Protein AF-G0N158-F1 (afdb_monomer)

Foldseek 3Di:
DDDDDDDDDDDDDDDDDPPQDWDWDDPDVPDTDIDGDDQVQFWAQDPNDIDGAQDWDDDVVQQFIWGGGGPRDIWTQFGHDPNDTGGADQPDWDQDPVRWTWHRHGPDIDIGHPDPDDDDDDPDDDDPDDDPVCCVVPPD

Organism: Caenorhabditis brenneri (NCBI:txid135651)

Mean predicted aligned error: 14.17 Å

pLDDT: mean 75.68, std 21.23, range [33.09, 95.88]

Secondary structure (DSSP, 8-state):
---PPP---------------EEEEEEETTEEEEEEPPHHHH-EEETTEEE-TT-EEEETTTTEEEEEETTTEEEEEEEEETTEEEE--TTPPEEPTTS-EEE--SS--EEE-S-S-SS------------HHHHHHH--

Solvent-accessible surface area (backbone atoms only — not comparable to full-atom values): 9055 Å² total; per-residue (Å²): 137,83,82,78,81,80,81,84,77,88,77,77,95,74,80,94,59,87,70,86,44,68,40,79,42,78,78,48,98,97,38,70,44,82,42,79,48,52,66,80,66,29,15,21,78,53,97,92,38,84,40,52,56,73,39,67,50,75,40,78,91,81,28,27,31,36,33,19,33,67,73,49,36,76,41,52,54,23,30,46,56,95,91,39,82,38,65,43,33,81,87,48,77,41,77,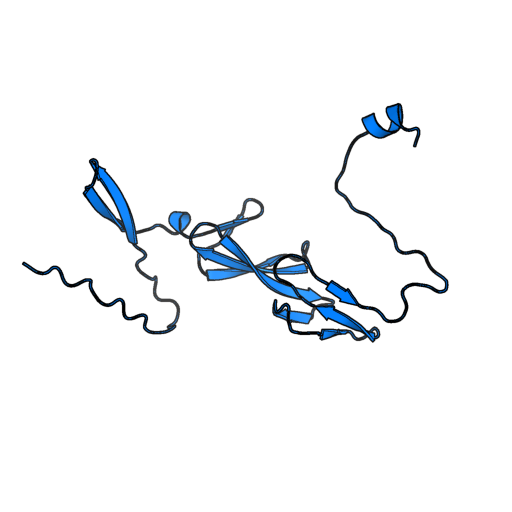44,97,87,72,25,36,36,28,32,27,67,88,62,71,44,80,50,58,94,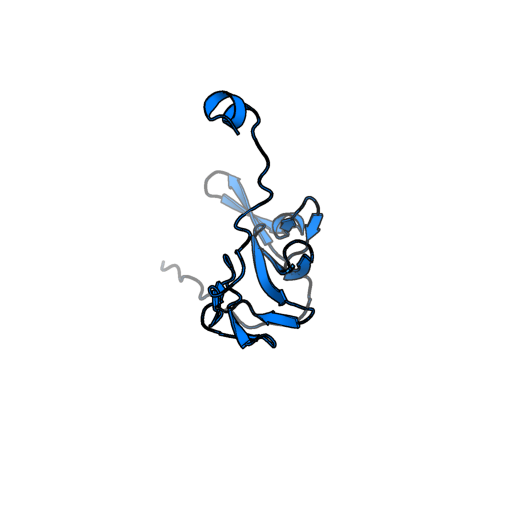78,77,76,88,88,67,83,80,87,87,76,84,84,80,78,84,61,75,69,55,30,81,73,69,71,110

Nearest PDB structures (foldseek):
  3kif-assembly1_C  TM=3.179E-01  e=1.022E+00  synthetic construct
  3kih-assembly1_C  TM=3.187E-01  e=5.363E+00  synthetic construct

Structure (mmCIF, N/CA/C/O backbone):
data_AF-G0N158-F1
#
_entry.id   AF-G0N158-F1
#
loop_
_atom_site.group_PDB
_atom_site.id
_atom_site.type_symbol
_atom_site.label_atom_id
_atom_site.label_alt_id
_atom_site.label_comp_id
_atom_site.label_asym_id
_atom_site.label_entity_id
_atom_site.label_seq_id
_atom_site.pdbx_PDB_ins_code
_atom_site.Cartn_x
_atom_site.Cartn_y
_atom_site.Cartn_z
_atom_site.occupancy
_atom_site.B_iso_or_equiv
_atom_site.auth_seq_id
_atom_site.auth_comp_id
_atom_site.auth_asym_id
_atom_site.auth_atom_id
_atom_site.pdbx_PDB_model_num
ATOM 1 N N . MET A 1 1 ? 25.047 -32.370 -24.327 1.00 34.88 1 MET A N 1
ATOM 2 C CA . MET A 1 1 ? 25.235 -30.993 -23.820 1.00 34.88 1 MET A CA 1
ATOM 3 C C . MET A 1 1 ? 24.143 -30.720 -22.803 1.00 34.88 1 MET A C 1
ATOM 5 O O . MET A 1 1 ? 22.985 -30.673 -23.184 1.00 34.88 1 MET A O 1
ATOM 9 N N . SER A 1 2 ? 24.493 -30.663 -21.519 1.00 33.09 2 SER A N 1
ATOM 10 C CA . SER A 1 2 ? 23.549 -30.417 -20.423 1.00 33.09 2 SER A CA 1
ATOM 11 C C . SER A 1 2 ? 23.509 -28.916 -20.149 1.00 33.09 2 SER A C 1
ATOM 13 O O . SER A 1 2 ? 24.529 -28.355 -19.761 1.00 33.09 2 SER A O 1
ATOM 15 N N . MET A 1 3 ? 22.366 -28.260 -20.358 1.00 34.09 3 MET A N 1
ATOM 16 C CA . MET A 1 3 ? 22.155 -26.886 -19.894 1.00 34.09 3 MET A CA 1
ATOM 17 C C . MET A 1 3 ? 21.897 -26.922 -18.386 1.00 34.09 3 MET A C 1
ATOM 19 O O . MET A 1 3 ? 20.904 -27.486 -17.933 1.00 34.09 3 MET A O 1
ATOM 23 N N . GLN A 1 4 ? 22.818 -26.367 -17.598 1.00 39.28 4 GLN A N 1
ATOM 24 C CA . GLN A 1 4 ? 22.582 -26.110 -16.181 1.00 39.28 4 GLN A CA 1
ATOM 25 C C . GLN A 1 4 ? 21.674 -24.882 -16.053 1.00 39.28 4 GLN A C 1
ATOM 27 O O . GLN A 1 4 ? 22.020 -23.802 -16.525 1.00 39.28 4 GLN A O 1
ATOM 32 N N . LEU A 1 5 ? 20.511 -25.050 -15.416 1.00 38.72 5 LEU A N 1
ATOM 33 C CA . LEU A 1 5 ? 19.694 -23.929 -14.956 1.00 38.72 5 LEU A CA 1
ATOM 34 C C . LEU A 1 5 ? 20.485 -23.167 -13.883 1.00 38.72 5 LEU A C 1
ATOM 36 O O . LEU A 1 5 ? 20.845 -23.738 -12.850 1.00 38.72 5 LEU A O 1
ATOM 40 N N . ASN A 1 6 ? 20.755 -21.886 -14.129 1.00 42.88 6 ASN A N 1
ATOM 41 C CA . ASN A 1 6 ? 21.471 -21.036 -13.187 1.00 42.88 6 ASN A CA 1
ATOM 42 C C . ASN A 1 6 ? 20.667 -20.862 -11.891 1.00 42.88 6 ASN A C 1
ATOM 44 O O . ASN A 1 6 ? 19.509 -20.448 -11.881 1.00 42.88 6 ASN A O 1
ATOM 48 N N . LYS A 1 7 ? 21.331 -21.196 -10.787 1.00 38.72 7 LYS A N 1
ATOM 49 C CA . LYS A 1 7 ? 20.860 -21.106 -9.406 1.00 38.72 7 LYS A CA 1
ATOM 50 C C . LYS A 1 7 ? 20.631 -19.629 -9.049 1.00 38.72 7 LYS A C 1
ATOM 52 O O . LYS A 1 7 ? 21.593 -18.886 -8.861 1.00 38.72 7 LYS A O 1
ATOM 57 N N . VAL A 1 8 ? 19.375 -19.192 -8.953 1.00 37.41 8 VAL A N 1
ATOM 58 C CA . VAL A 1 8 ? 19.047 -17.833 -8.491 1.00 37.41 8 VAL A CA 1
ATOM 59 C C . VAL A 1 8 ? 19.293 -17.771 -6.986 1.00 37.41 8 VAL A C 1
ATOM 61 O O . VAL A 1 8 ? 18.565 -18.369 -6.197 1.00 37.41 8 VAL A O 1
ATOM 64 N N . THR A 1 9 ? 20.358 -17.078 -6.592 1.00 34.62 9 THR A N 1
ATOM 65 C CA . THR A 1 9 ? 20.668 -16.816 -5.184 1.00 34.62 9 THR A CA 1
ATOM 66 C C . THR A 1 9 ? 20.123 -15.433 -4.851 1.00 34.62 9 THR A C 1
ATOM 68 O O . THR A 1 9 ? 20.664 -14.429 -5.303 1.00 34.62 9 THR A O 1
ATOM 71 N N . VAL A 1 10 ? 19.025 -15.376 -4.098 1.00 41.12 10 VAL A N 1
ATOM 72 C CA . VAL A 1 10 ? 18.450 -14.113 -3.619 1.00 41.12 10 VAL A CA 1
ATOM 73 C C . VAL A 1 10 ? 19.181 -13.718 -2.339 1.00 41.12 10 VAL A C 1
ATOM 75 O O . VAL A 1 10 ? 19.014 -14.368 -1.309 1.00 41.12 10 VAL A O 1
ATOM 78 N N . LEU A 1 11 ? 19.995 -12.662 -2.399 1.00 39.47 11 LEU A N 1
ATOM 79 C CA . LEU A 1 11 ? 20.635 -12.070 -1.224 1.00 39.47 11 LEU A CA 1
ATOM 80 C C . LEU A 1 11 ? 20.093 -10.659 -0.963 1.00 39.47 11 LEU A C 1
ATOM 82 O O . LEU A 1 11 ? 20.329 -9.730 -1.725 1.00 39.47 11 LEU A O 1
ATOM 86 N N . SER A 1 12 ? 19.338 -10.587 0.137 1.00 42.44 12 SER A N 1
ATOM 87 C CA . SER A 1 12 ? 19.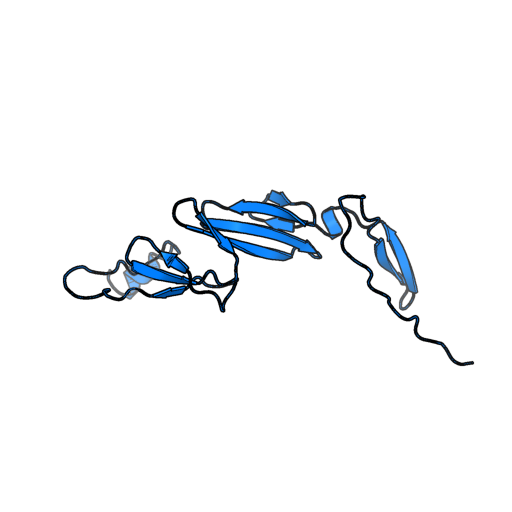190 -9.512 1.132 1.00 42.44 12 SER A CA 1
ATOM 88 C C . SER A 1 12 ? 19.092 -8.034 0.715 1.00 42.44 12 SER A C 1
ATOM 90 O O . SER A 1 12 ? 20.003 -7.446 0.146 1.00 42.44 12 SER A O 1
ATOM 92 N N . TYR A 1 13 ? 18.004 -7.427 1.207 1.00 48.75 13 TYR A N 1
ATOM 93 C CA . TYR A 1 13 ? 17.820 -6.032 1.631 1.00 48.75 13 TYR A CA 1
ATOM 94 C C . TYR A 1 13 ? 19.107 -5.196 1.801 1.00 48.75 13 TYR A C 1
ATOM 96 O O . TYR A 1 13 ? 19.822 -5.349 2.788 1.00 48.75 13 TYR A O 1
ATOM 104 N N . SER A 1 14 ? 19.322 -4.220 0.914 1.00 39.88 14 SER A N 1
ATOM 105 C CA . SER A 1 14 ? 20.136 -3.033 1.201 1.00 39.88 14 SER A CA 1
ATOM 106 C C . SER A 1 14 ? 19.593 -1.807 0.454 1.00 39.88 14 SER A C 1
ATOM 108 O O . SER A 1 14 ? 19.450 -1.831 -0.768 1.00 39.88 14 SER A O 1
ATOM 110 N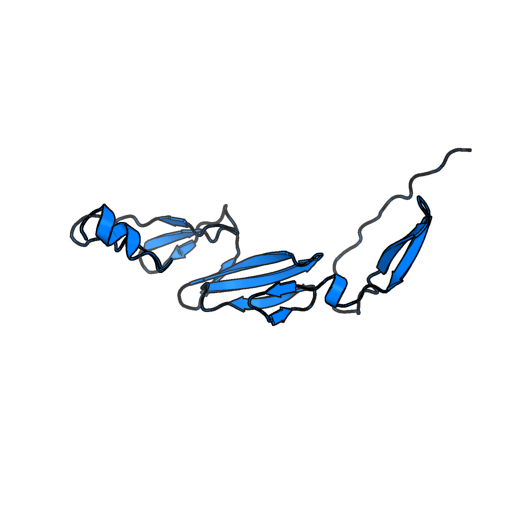 N . GLU A 1 15 ? 19.237 -0.796 1.242 1.00 39.00 15 GLU A N 1
ATOM 111 C CA . GLU A 1 15 ? 19.261 0.658 1.018 1.00 39.00 15 GLU A CA 1
ATOM 112 C C . GLU A 1 15 ? 19.441 1.173 -0.425 1.00 39.00 15 GLU A C 1
ATOM 114 O O . GLU A 1 15 ? 20.492 0.978 -1.026 1.00 39.00 15 GLU A O 1
ATOM 119 N N . ASN A 1 16 ? 18.413 1.882 -0.922 1.00 46.31 16 ASN A N 1
ATOM 120 C CA . ASN A 1 16 ? 18.406 2.994 -1.896 1.00 46.31 16 ASN A CA 1
ATOM 121 C C . ASN A 1 16 ? 19.680 3.246 -2.737 1.00 46.31 16 ASN A C 1
ATOM 123 O O . ASN A 1 16 ? 20.173 4.369 -2.814 1.00 46.31 16 ASN A O 1
ATOM 127 N N . LYS A 1 17 ? 20.192 2.231 -3.424 1.00 43.31 17 LYS A N 1
ATOM 128 C CA . LYS A 1 17 ? 20.824 2.426 -4.727 1.00 43.31 17 LYS A CA 1
ATOM 129 C C . LYS A 1 17 ? 19.705 2.317 -5.737 1.00 43.31 17 LYS A C 1
ATOM 131 O O . LYS A 1 17 ? 18.882 1.414 -5.582 1.00 43.31 17 LYS A O 1
ATOM 136 N N . ASP A 1 18 ? 19.677 3.213 -6.721 1.00 51.25 18 ASP A N 1
ATOM 137 C CA . ASP A 1 18 ? 18.927 3.010 -7.957 1.00 51.25 18 ASP A CA 1
ATOM 138 C C . ASP A 1 18 ? 19.201 1.574 -8.396 1.00 51.25 18 ASP A C 1
ATOM 140 O O . ASP A 1 18 ? 20.288 1.250 -8.879 1.00 51.25 18 ASP A O 1
ATOM 144 N N . ARG A 1 19 ? 18.274 0.664 -8.081 1.00 57.12 19 ARG A N 1
ATOM 145 C CA . ARG A 1 19 ? 18.374 -0.704 -8.554 1.00 57.12 19 ARG A CA 1
ATOM 146 C C . ARG A 1 19 ? 18.249 -0.514 -10.047 1.00 57.12 19 ARG A C 1
ATOM 148 O O . ARG A 1 19 ? 17.214 -0.023 -10.488 1.00 57.12 19 ARG A O 1
ATOM 155 N N . GLU A 1 20 ? 19.317 -0.791 -10.790 1.00 69.88 20 GLU A N 1
ATOM 156 C CA . GLU A 1 20 ? 19.244 -0.837 -12.243 1.00 69.88 20 GLU A CA 1
ATOM 157 C C . GLU A 1 20 ? 18.248 -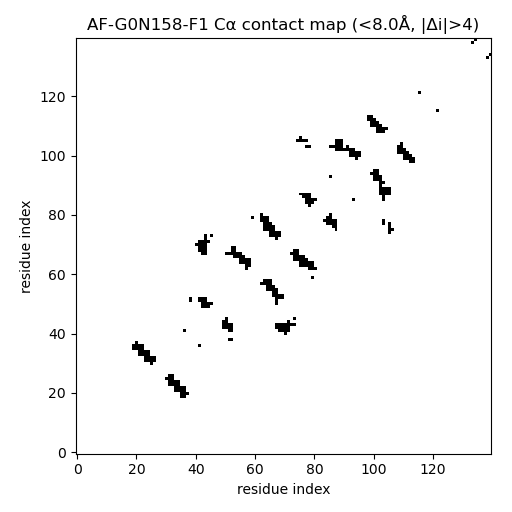1.950 -12.572 1.00 69.88 20 GLU A C 1
ATOM 159 O O . GLU A 1 20 ? 18.572 -3.133 -12.583 1.00 69.88 20 GLU A O 1
ATOM 164 N N . MET A 1 21 ? 16.980 -1.559 -12.663 1.00 79.25 21 MET A N 1
ATOM 165 C CA . MET A 1 21 ? 15.881 -2.433 -13.001 1.00 79.25 21 MET A CA 1
ATOM 166 C C . MET A 1 21 ? 15.944 -2.602 -14.508 1.00 79.25 21 MET A C 1
ATOM 168 O O . MET A 1 21 ? 16.130 -1.637 -15.249 1.00 79.25 21 MET A O 1
ATOM 172 N N . GLU A 1 22 ? 15.830 -3.839 -14.958 1.00 88.38 22 GLU A N 1
ATOM 173 C CA . GLU A 1 22 ? 15.875 -4.198 -16.366 1.00 88.38 22 GLU A CA 1
ATOM 174 C C . GLU A 1 22 ? 14.565 -4.885 -16.738 1.00 88.38 22 GLU A C 1
ATOM 176 O O . GLU A 1 22 ? 13.946 -5.563 -15.915 1.00 88.38 22 GLU A O 1
ATOM 181 N N . ARG A 1 23 ? 14.135 -4.716 -17.986 1.00 87.12 23 ARG A N 1
ATOM 182 C CA . ARG A 1 23 ? 12.984 -5.419 -18.550 1.00 87.12 23 ARG A CA 1
ATOM 183 C C . ARG A 1 23 ? 13.356 -6.086 -19.862 1.00 87.12 23 ARG A C 1
ATOM 185 O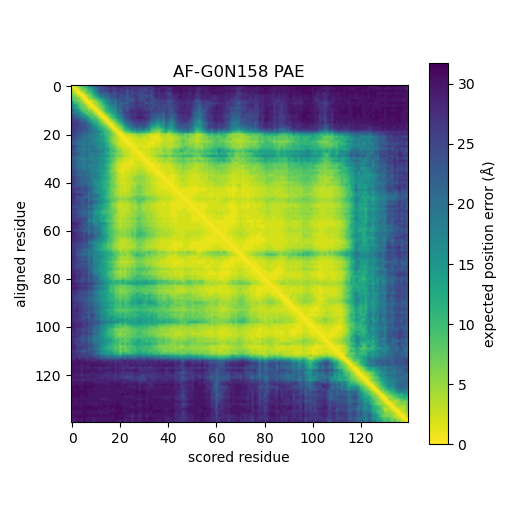 O . ARG A 1 23 ? 14.177 -5.580 -20.626 1.00 87.12 23 ARG A O 1
ATOM 192 N N . CYS A 1 24 ? 12.708 -7.210 -20.132 1.00 90.19 24 CYS A N 1
ATOM 193 C CA . CYS A 1 24 ? 12.819 -7.896 -21.410 1.00 90.19 24 CYS A CA 1
ATOM 194 C C . CYS A 1 24 ? 11.806 -7.318 -22.403 1.00 90.19 24 CYS A C 1
ATOM 196 O O . CYS A 1 24 ? 10.648 -7.084 -22.055 1.00 90.19 24 CYS A O 1
ATOM 198 N N . VAL A 1 25 ? 12.235 -7.122 -23.647 1.00 91.50 25 VAL A N 1
ATOM 199 C CA . VAL A 1 25 ? 11.382 -6.727 -24.773 1.00 91.50 25 VAL A CA 1
ATOM 200 C C . VAL A 1 25 ? 11.553 -7.756 -25.868 1.00 91.50 25 VAL A C 1
ATOM 202 O O . VAL A 1 25 ? 12.675 -7.989 -26.312 1.00 91.50 25 VAL A O 1
ATOM 205 N N . GLU A 1 26 ? 10.460 -8.384 -26.290 1.00 93.38 26 GLU A N 1
ATOM 206 C CA . GLU A 1 26 ? 10.493 -9.274 -27.446 1.00 93.38 26 GLU A CA 1
ATOM 207 C C . GLU A 1 26 ? 10.735 -8.446 -28.712 1.00 93.38 26 GLU A C 1
ATOM 209 O O . GLU A 1 26 ? 10.004 -7.495 -28.992 1.00 93.38 26 GLU A O 1
ATOM 214 N N . THR A 1 27 ? 11.803 -8.770 -29.440 1.00 93.19 27 THR A N 1
ATOM 215 C CA . THR A 1 27 ? 12.180 -8.078 -30.682 1.00 93.19 27 THR A CA 1
ATOM 216 C C . THR A 1 27 ? 11.683 -8.833 -31.909 1.00 93.19 27 THR A C 1
ATOM 218 O O . THR A 1 27 ? 11.270 -8.220 -32.887 1.00 93.19 27 THR A O 1
ATOM 221 N N . GLU A 1 28 ? 11.698 -10.164 -31.834 1.00 93.00 28 GLU A N 1
ATOM 222 C CA . GLU A 1 28 ? 11.180 -11.108 -32.826 1.00 93.00 28 GLU A CA 1
ATOM 223 C C . GLU A 1 28 ? 10.630 -12.333 -32.080 1.00 93.00 28 GLU A C 1
ATOM 225 O O . GLU A 1 28 ? 11.077 -12.574 -30.956 1.00 93.00 28 GLU A O 1
ATOM 230 N N . PRO A 1 29 ? 9.727 -13.141 -32.671 1.00 94.31 29 PRO A N 1
ATOM 231 C CA . PRO A 1 29 ? 9.205 -14.341 -32.022 1.00 94.31 29 PRO A CA 1
ATOM 232 C C . PRO A 1 29 ? 10.315 -15.214 -31.418 1.00 94.31 29 PRO A C 1
ATOM 234 O O . PRO A 1 29 ? 11.172 -15.740 -32.133 1.00 94.31 29 PRO A O 1
ATOM 237 N N . GLY A 1 30 ? 10.311 -15.347 -30.091 1.00 92.44 30 GLY A N 1
ATOM 238 C CA . GLY A 1 30 ? 11.294 -16.143 -29.344 1.00 92.44 30 GLY A CA 1
ATOM 239 C C . GLY A 1 30 ? 12.647 -15.470 -29.067 1.00 92.44 30 GLY A C 1
ATOM 240 O O . GLY A 1 30 ? 13.524 -16.117 -28.494 1.00 92.44 30 GLY A O 1
ATOM 241 N N . HIS A 1 31 ? 12.827 -14.193 -29.415 1.00 94.25 31 HIS A N 1
ATOM 242 C CA . HIS A 1 31 ? 14.046 -13.419 -29.161 1.00 94.25 31 HIS A CA 1
ATOM 243 C C . HIS A 1 31 ? 13.739 -12.187 -28.310 1.00 94.25 31 HIS A C 1
ATOM 245 O O . HIS A 1 31 ? 12.835 -11.411 -28.618 1.00 94.25 31 HIS A O 1
ATOM 251 N N . VAL A 1 32 ? 14.520 -11.978 -27.248 1.00 94.50 32 VAL A N 1
ATOM 252 C CA . VAL A 1 32 ? 14.341 -10.852 -26.322 1.00 94.50 32 VAL A CA 1
ATOM 253 C C . VAL A 1 32 ? 15.608 -10.012 -26.212 1.00 94.50 32 VAL A C 1
ATOM 255 O O . VAL A 1 32 ? 16.718 -10.542 -26.172 1.00 94.50 32 VAL A O 1
ATOM 258 N N . ALA A 1 33 ? 15.431 -8.699 -26.109 1.00 93.69 33 ALA A N 1
ATOM 259 C CA . ALA A 1 33 ? 16.463 -7.759 -25.696 1.00 93.69 33 ALA A CA 1
ATOM 260 C C . ALA A 1 33 ? 16.225 -7.335 -24.242 1.00 93.69 33 ALA A C 1
ATOM 262 O O . ALA A 1 33 ? 15.082 -7.137 -23.824 1.00 93.69 33 ALA A O 1
ATOM 263 N N . VAL A 1 34 ? 17.304 -7.173 -23.478 1.00 91.88 34 VAL A N 1
ATOM 264 C CA . VAL A 1 34 ? 17.259 -6.594 -22.131 1.00 91.88 34 VAL A CA 1
ATOM 265 C C . VAL A 1 34 ? 17.483 -5.092 -22.252 1.00 91.88 34 VAL A C 1
ATOM 267 O O . VAL A 1 34 ? 18.455 -4.652 -22.866 1.00 91.88 34 VAL A O 1
ATOM 270 N N . VAL A 1 35 ? 16.573 -4.300 -21.694 1.00 91.56 35 VAL A N 1
ATOM 271 C CA . VAL A 1 35 ? 16.658 -2.835 -21.672 1.00 91.56 35 VAL A CA 1
ATOM 272 C C . VAL A 1 35 ? 16.469 -2.325 -20.249 1.00 91.56 35 VAL A C 1
ATOM 274 O O . VAL A 1 35 ? 15.859 -3.002 -19.422 1.00 91.56 35 VAL A O 1
ATOM 277 N N . LYS A 1 36 ? 16.950 -1.112 -19.956 1.00 90.50 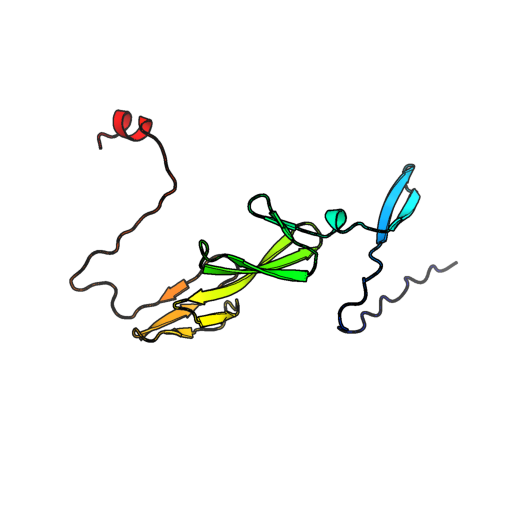36 LYS A N 1
ATOM 278 C CA . LYS A 1 36 ? 16.679 -0.466 -18.665 1.00 90.50 36 LYS A CA 1
ATOM 279 C C . LYS A 1 36 ? 15.174 -0.248 -18.497 1.00 90.50 36 LYS A C 1
ATOM 281 O O . LYS A 1 36 ? 14.518 0.283 -19.394 1.00 90.50 36 LYS A O 1
ATOM 286 N N . ALA A 1 37 ? 14.649 -0.663 -17.354 1.00 88.06 37 ALA A N 1
ATOM 287 C CA . ALA A 1 37 ? 13.312 -0.324 -16.914 1.00 88.06 37 ALA A CA 1
ATOM 288 C C . ALA A 1 37 ? 13.297 1.127 -16.426 1.00 88.06 37 ALA A C 1
ATOM 290 O O . ALA A 1 37 ? 14.246 1.631 -15.821 1.00 88.06 37 ALA A O 1
ATOM 291 N N . THR A 1 38 ? 12.202 1.799 -16.724 1.00 87.75 38 THR A N 1
ATOM 292 C CA . THR A 1 38 ? 11.895 3.149 -16.270 1.00 87.75 38 THR A CA 1
ATOM 293 C C . THR A 1 38 ? 11.135 3.096 -14.947 1.00 87.75 38 THR A C 1
ATOM 295 O O . THR A 1 38 ? 10.555 2.073 -14.590 1.00 87.75 38 THR A O 1
ATOM 298 N N . GLU A 1 39 ? 11.078 4.215 -14.225 1.00 86.69 39 GLU A N 1
ATOM 299 C CA . GLU A 1 39 ? 10.193 4.341 -13.055 1.00 86.69 39 GLU A CA 1
ATOM 300 C C . GLU A 1 39 ? 8.726 4.079 -13.423 1.00 86.69 39 GLU A C 1
ATOM 302 O O . GLU A 1 39 ? 7.986 3.506 -12.633 1.00 86.69 39 GLU A O 1
ATOM 307 N N . GLU A 1 40 ? 8.305 4.440 -14.635 1.00 87.62 40 GLU A N 1
ATOM 308 C CA . GLU A 1 40 ? 6.947 4.196 -15.128 1.00 87.62 40 GLU A CA 1
ATOM 309 C C . GLU A 1 40 ? 6.658 2.701 -15.328 1.00 87.62 40 GLU A C 1
ATOM 311 O O . GLU A 1 40 ? 5.525 2.272 -15.121 1.00 87.62 40 GLU A O 1
ATOM 316 N N . ASP A 1 41 ? 7.678 1.898 -15.659 1.00 88.19 41 ASP A N 1
ATOM 317 C CA . ASP A 1 41 ? 7.545 0.444 -15.824 1.00 88.19 41 ASP A CA 1
ATOM 318 C C . ASP A 1 41 ? 7.270 -0.273 -14.486 1.00 88.19 41 ASP A C 1
ATOM 320 O O . ASP A 1 41 ? 6.666 -1.348 -14.470 1.00 88.19 41 ASP A O 1
ATOM 324 N N . VAL A 1 42 ? 7.714 0.300 -13.358 1.00 89.12 42 VAL A N 1
ATOM 325 C CA . VAL A 1 42 ? 7.689 -0.361 -12.035 1.00 89.12 42 VAL A CA 1
ATOM 326 C C . VAL A 1 42 ? 6.878 0.371 -10.966 1.00 89.12 42 VAL A C 1
ATOM 328 O O . VAL A 1 42 ? 6.548 -0.224 -9.940 1.00 89.12 42 VAL A O 1
ATOM 331 N N . GLY A 1 43 ? 6.570 1.648 -11.178 1.00 92.12 43 GLY A N 1
ATOM 332 C CA . GLY A 1 43 ? 5.818 2.482 -10.252 1.00 92.12 43 GLY A CA 1
ATOM 333 C C . GLY A 1 43 ? 4.315 2.208 -10.271 1.00 92.12 43 GLY A C 1
ATOM 334 O O . GLY A 1 43 ? 3.811 1.319 -10.960 1.00 92.12 43 GLY A O 1
ATOM 335 N N . CYS A 1 44 ? 3.585 2.999 -9.487 1.00 95.88 44 CYS A N 1
ATOM 336 C CA . CYS A 1 44 ? 2.148 2.856 -9.310 1.00 95.88 44 CYS A CA 1
ATOM 337 C C . CYS A 1 44 ? 1.405 4.143 -9.643 1.00 95.88 44 CYS A C 1
ATOM 339 O O . CYS A 1 44 ? 1.815 5.231 -9.250 1.00 95.88 44 CYS A O 1
ATOM 341 N N . ASN A 1 45 ? 0.249 4.000 -10.281 1.00 95.06 45 ASN A N 1
ATOM 342 C CA . ASN A 1 45 ? -0.729 5.056 -10.471 1.00 95.06 45 ASN A CA 1
ATOM 343 C C . ASN A 1 45 ? -1.889 4.842 -9.498 1.00 95.06 45 ASN A C 1
ATOM 345 O O . ASN A 1 45 ? -2.647 3.878 -9.609 1.00 95.06 45 ASN A O 1
ATOM 349 N N . TYR A 1 46 ? -2.047 5.761 -8.548 1.00 94.62 46 TYR A N 1
ATOM 350 C CA . TYR A 1 46 ? -3.099 5.721 -7.538 1.00 94.62 46 TYR A CA 1
ATOM 351 C C . TYR A 1 46 ? -3.786 7.082 -7.448 1.00 94.62 46 TYR A C 1
ATOM 353 O O . TYR A 1 46 ? -3.118 8.099 -7.309 1.00 94.62 46 TYR A O 1
ATOM 361 N N . LYS A 1 47 ? -5.122 7.123 -7.565 1.00 94.25 47 LYS A N 1
ATOM 362 C CA . LYS A 1 47 ? -5.917 8.373 -7.554 1.00 94.25 47 LYS A CA 1
ATOM 363 C C . LYS A 1 47 ? -5.346 9.477 -8.472 1.00 94.25 47 LYS A C 1
ATOM 365 O O . LYS A 1 47 ? -5.328 10.648 -8.109 1.00 94.25 47 LYS A O 1
ATOM 370 N N . ASN A 1 48 ? -4.913 9.098 -9.678 1.00 93.38 48 ASN A N 1
ATOM 371 C CA . ASN A 1 48 ? -4.288 9.981 -10.680 1.00 93.38 48 ASN A CA 1
ATOM 372 C C . ASN A 1 48 ? -2.936 10.593 -10.263 1.00 93.38 48 ASN A C 1
ATOM 374 O O . ASN A 1 48 ? -2.497 11.570 -10.864 1.00 93.38 48 ASN A O 1
ATOM 378 N N . GLN A 1 49 ? -2.269 10.021 -9.262 1.00 94.38 49 GLN A N 1
ATOM 379 C CA . GLN A 1 49 ? -0.920 10.386 -8.853 1.00 94.38 49 GLN A CA 1
ATOM 380 C C . GLN A 1 49 ? 0.038 9.217 -9.092 1.00 94.38 49 GLN A C 1
ATOM 382 O O . GLN A 1 49 ? -0.286 8.061 -8.809 1.00 94.38 49 GLN A O 1
ATOM 387 N N . PHE A 1 50 ? 1.226 9.534 -9.607 1.00 94.88 50 PHE A N 1
ATOM 388 C CA . PHE A 1 50 ? 2.311 8.572 -9.745 1.00 94.88 50 PHE A CA 1
ATOM 389 C C . PHE A 1 50 ? 3.095 8.440 -8.432 1.00 94.88 50 PHE A C 1
ATOM 391 O O . PHE A 1 50 ? 3.480 9.438 -7.816 1.00 94.88 50 PHE A O 1
ATOM 398 N N . HIS A 1 51 ? 3.367 7.201 -8.038 1.00 94.12 51 HIS A N 1
ATOM 399 C CA . HIS A 1 51 ? 4.152 6.821 -6.872 1.00 94.12 51 HIS A CA 1
ATOM 400 C C . HIS A 1 51 ? 5.305 5.917 -7.311 1.00 94.12 51 HIS A C 1
ATOM 402 O O . HIS A 1 51 ? 5.087 4.900 -7.969 1.00 94.12 51 HIS A O 1
ATOM 408 N N . LYS A 1 52 ? 6.533 6.274 -6.923 1.00 92.81 52 LYS A N 1
ATOM 409 C CA . LYS A 1 52 ? 7.740 5.497 -7.246 1.00 92.81 52 LYS A CA 1
ATOM 410 C C . LYS A 1 52 ? 7.684 4.095 -6.644 1.00 92.81 52 LYS A C 1
ATOM 412 O O . LYS A 1 52 ? 7.067 3.897 -5.591 1.00 92.81 52 LYS A O 1
ATOM 417 N N . TYR A 1 53 ? 8.384 3.145 -7.255 1.00 91.56 53 TYR A N 1
ATOM 418 C CA . TYR A 1 53 ? 8.529 1.803 -6.692 1.00 91.56 53 TYR A CA 1
ATOM 419 C C . TYR A 1 53 ? 9.092 1.855 -5.258 1.00 91.56 53 TYR A C 1
ATOM 421 O O . TYR A 1 53 ? 9.978 2.651 -4.952 1.00 91.56 53 TYR A O 1
ATOM 429 N N . LEU A 1 54 ? 8.530 1.042 -4.357 1.00 90.88 54 LEU A N 1
ATOM 430 C CA . LEU A 1 54 ? 8.808 0.999 -2.911 1.00 90.88 54 LEU A CA 1
ATOM 431 C C . LEU A 1 54 ? 8.528 2.295 -2.137 1.00 90.88 54 LEU A C 1
ATOM 433 O O . LEU A 1 54 ? 8.749 2.342 -0.923 1.00 90.88 54 LEU A O 1
ATOM 437 N N . SER A 1 55 ? 7.987 3.333 -2.779 1.00 93.56 55 SER A N 1
ATOM 438 C CA . SER A 1 55 ? 7.516 4.505 -2.048 1.00 93.56 55 SER A CA 1
ATOM 439 C C . SER A 1 55 ? 6.280 4.156 -1.218 1.00 93.56 55 SER A C 1
ATOM 441 O O . SER A 1 55 ? 5.445 3.337 -1.610 1.00 93.56 55 SER A O 1
ATOM 443 N N . SER A 1 56 ? 6.181 4.769 -0.040 1.00 94.56 56 SER A N 1
ATOM 444 C CA . SER A 1 56 ? 5.044 4.628 0.870 1.00 94.56 56 SER A CA 1
ATOM 445 C C . SER A 1 56 ? 4.413 5.989 1.133 1.00 94.56 56 SER A C 1
ATOM 447 O O . SER A 1 56 ? 5.120 6.993 1.210 1.00 94.56 56 SER A O 1
ATOM 449 N N . TRP A 1 57 ? 3.093 6.026 1.287 1.00 95.62 57 TRP A N 1
ATOM 450 C CA . TRP A 1 57 ? 2.338 7.249 1.565 1.00 95.62 57 TRP A CA 1
ATOM 451 C C . TRP A 1 57 ? 1.119 6.960 2.442 1.00 95.62 57 TRP A C 1
ATOM 453 O O . TRP A 1 57 ? 0.735 5.807 2.634 1.00 95.62 57 TRP A O 1
ATOM 463 N N . GLU A 1 58 ? 0.520 8.009 2.998 1.00 94.88 58 GLU A N 1
ATOM 464 C CA . GLU A 1 58 ? -0.725 7.917 3.759 1.00 94.88 58 GLU A CA 1
ATOM 465 C C . GLU A 1 58 ? -1.897 8.375 2.890 1.00 94.88 58 GLU A C 1
ATOM 467 O O . GLU A 1 58 ? -1.866 9.452 2.296 1.00 94.88 58 GLU A O 1
ATOM 472 N N . ASP A 1 59 ? -2.939 7.554 2.831 1.00 93.19 59 ASP A N 1
ATOM 473 C CA . ASP A 1 59 ? -4.246 7.945 2.325 1.00 93.19 59 ASP A CA 1
ATOM 474 C C . ASP A 1 59 ? -5.174 8.170 3.523 1.00 93.19 59 ASP A C 1
ATOM 476 O O . ASP A 1 59 ? -5.672 7.225 4.142 1.00 93.19 59 ASP A O 1
ATOM 480 N N . HIS A 1 60 ? -5.387 9.438 3.873 1.00 89.31 60 HIS A N 1
ATOM 481 C CA . HIS A 1 60 ? -6.235 9.823 5.002 1.00 89.31 60 HIS A CA 1
ATOM 482 C C . HIS A 1 60 ? -7.733 9.633 4.737 1.00 89.31 60 HIS A C 1
ATOM 484 O O . HIS A 1 60 ? -8.487 9.475 5.693 1.00 89.31 60 HIS A O 1
ATOM 490 N N . GLU A 1 61 ? -8.169 9.616 3.474 1.00 89.31 61 GLU A N 1
ATOM 491 C CA . GLU A 1 61 ? -9.561 9.324 3.115 1.00 89.31 61 GLU A CA 1
ATOM 492 C C . GLU A 1 61 ? -9.866 7.839 3.356 1.00 89.31 61 GLU A C 1
ATOM 494 O O . GLU A 1 61 ? -10.902 7.489 3.917 1.00 89.31 61 GLU A O 1
ATOM 499 N N . MET A 1 62 ? -8.927 6.963 2.990 1.00 89.19 62 MET A N 1
ATOM 500 C CA . MET A 1 62 ? -8.999 5.528 3.270 1.00 89.19 62 MET A CA 1
ATOM 501 C C . MET A 1 62 ? -8.657 5.189 4.731 1.00 89.19 62 MET A C 1
ATOM 503 O O . MET A 1 62 ? -9.043 4.12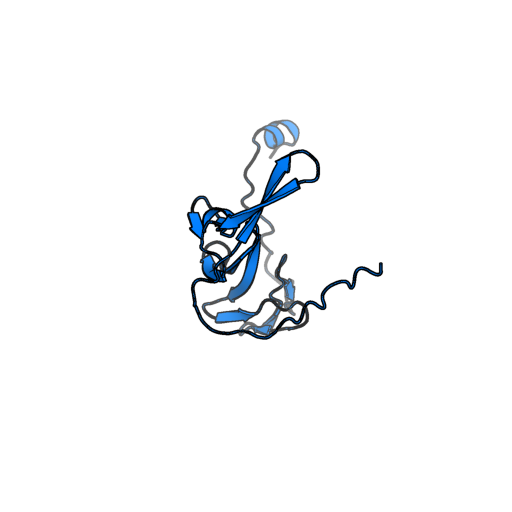8 5.228 1.00 89.19 62 MET A O 1
ATOM 507 N N . GLY A 1 63 ? -7.908 6.056 5.416 1.00 90.81 63 GLY A N 1
ATOM 508 C CA . GLY A 1 63 ? -7.356 5.785 6.742 1.00 90.81 63 GLY A CA 1
ATOM 509 C C . GLY A 1 63 ? -6.304 4.675 6.701 1.00 90.81 63 GLY A C 1
ATOM 510 O O . GLY A 1 63 ? -6.357 3.736 7.498 1.00 90.81 63 GLY A O 1
ATOM 511 N N . ALA A 1 64 ? -5.362 4.738 5.758 1.00 93.94 64 ALA A N 1
ATOM 512 C CA . ALA A 1 64 ? -4.372 3.686 5.544 1.00 93.94 64 ALA A CA 1
ATOM 513 C C . ALA A 1 64 ? -3.000 4.221 5.120 1.00 93.94 64 ALA A C 1
ATOM 515 O O . ALA A 1 64 ? -2.890 5.233 4.437 1.00 93.94 64 ALA A O 1
ATOM 516 N N . GLY A 1 65 ? -1.953 3.489 5.491 1.00 94.94 65 GLY A N 1
ATOM 517 C CA . GLY A 1 65 ? -0.639 3.591 4.875 1.00 94.94 65 GLY A CA 1
ATOM 518 C C . GLY A 1 65 ? -0.529 2.627 3.709 1.00 94.94 65 GLY A C 1
ATOM 519 O O . GLY A 1 65 ? -0.759 1.425 3.876 1.00 94.94 65 GLY A O 1
ATOM 520 N N . LEU A 1 66 ? -0.162 3.145 2.547 1.00 95.44 66 LEU A N 1
ATOM 521 C CA . LEU A 1 66 ? -0.016 2.401 1.306 1.00 95.44 66 LEU A CA 1
ATOM 522 C C . LEU A 1 66 ? 1.459 2.316 0.908 1.00 95.44 66 LEU A C 1
ATOM 524 O O . LEU A 1 66 ? 2.262 3.175 1.274 1.00 95.44 66 LEU A O 1
ATOM 528 N N . ILE A 1 67 ? 1.804 1.270 0.165 1.00 95.12 67 ILE A N 1
ATOM 529 C CA . ILE A 1 67 ? 3.109 1.082 -0.465 1.00 95.12 67 ILE A CA 1
ATOM 530 C C . ILE A 1 67 ? 2.913 0.701 -1.930 1.00 95.12 67 ILE A C 1
ATOM 532 O O . ILE A 1 67 ? 2.016 -0.080 -2.263 1.00 95.12 67 ILE A O 1
ATOM 536 N N . CYS A 1 68 ? 3.757 1.253 -2.797 1.00 94.94 68 CYS A N 1
ATOM 537 C CA . CYS A 1 68 ? 3.840 0.844 -4.188 1.00 94.94 68 CYS A CA 1
ATOM 538 C C . CYS A 1 68 ? 4.821 -0.321 -4.331 1.00 94.94 68 CYS A C 1
ATOM 540 O O . CYS A 1 68 ? 5.989 -0.211 -3.956 1.00 94.94 68 CYS A O 1
ATOM 542 N N . LEU A 1 69 ? 4.347 -1.428 -4.891 1.00 90.06 69 LEU A N 1
ATOM 543 C CA . LEU A 1 69 ? 5.168 -2.548 -5.330 1.00 90.06 69 LEU A CA 1
ATOM 544 C C . LEU A 1 69 ? 5.209 -2.595 -6.863 1.00 90.06 69 LEU A C 1
ATOM 546 O O . LEU A 1 69 ? 4.481 -1.870 -7.537 1.00 90.06 69 LEU A O 1
ATOM 550 N N . GLU A 1 70 ? 6.061 -3.466 -7.397 1.00 83.12 70 GLU A N 1
ATOM 551 C CA . GLU A 1 70 ? 6.249 -3.666 -8.836 1.00 83.12 70 GLU A CA 1
ATOM 552 C C . GLU A 1 70 ? 4.930 -3.921 -9.590 1.00 83.12 70 GLU A C 1
ATOM 554 O O . GLU A 1 70 ? 3.961 -4.453 -9.036 1.00 83.12 70 GLU A O 1
ATOM 559 N N . PHE A 1 71 ? 4.909 -3.546 -10.874 1.00 81.50 71 PHE A N 1
ATOM 560 C CA . PHE A 1 71 ? 3.775 -3.727 -11.789 1.00 81.50 71 PHE A CA 1
ATOM 561 C C . PHE A 1 71 ? 2.477 -3.048 -11.325 1.00 81.50 71 PHE A C 1
ATOM 563 O O . PHE A 1 71 ? 1.396 -3.637 -11.390 1.00 81.50 71 PHE A O 1
ATOM 570 N N . ASN A 1 72 ? 2.571 -1.792 -10.871 1.00 88.19 72 ASN A N 1
ATOM 571 C CA . ASN A 1 72 ? 1.422 -0.980 -10.461 1.00 88.19 72 ASN A CA 1
ATOM 572 C C . ASN A 1 72 ? 0.600 -1.600 -9.309 1.00 88.19 72 ASN A C 1
ATOM 574 O O . ASN A 1 72 ? -0.620 -1.429 -9.214 1.00 88.19 72 ASN A O 1
ATOM 578 N N . LYS A 1 73 ? 1.257 -2.346 -8.415 1.00 93.00 73 LYS A N 1
ATOM 579 C CA . LYS A 1 73 ? 0.589 -3.014 -7.298 1.00 93.00 73 LYS A CA 1
ATOM 580 C C . LYS A 1 73 ? 0.629 -2.147 -6.043 1.00 93.00 73 LYS A C 1
ATOM 582 O O . LYS A 1 73 ? 1.611 -2.129 -5.306 1.00 93.00 73 LYS A O 1
ATOM 587 N N . VAL A 1 74 ? -0.485 -1.481 -5.751 1.00 94.56 74 VAL A N 1
ATOM 588 C CA . VAL A 1 74 ? -0.671 -0.739 -4.496 1.00 94.56 74 VAL A CA 1
ATOM 589 C C . VAL A 1 74 ? -1.141 -1.689 -3.396 1.00 94.56 74 VAL A C 1
ATOM 591 O O . VAL A 1 74 ? -2.172 -2.348 -3.534 1.00 94.56 74 VAL A O 1
ATOM 594 N N . MET A 1 75 ? -0.401 -1.754 -2.290 1.00 94.50 75 MET A N 1
ATOM 595 C CA . MET A 1 75 ? -0.756 -2.566 -1.125 1.00 94.50 75 MET A CA 1
ATOM 596 C C . MET A 1 75 ? -0.952 -1.710 0.119 1.00 94.50 75 MET A C 1
ATOM 598 O O . MET A 1 75 ? -0.241 -0.731 0.335 1.00 94.50 75 MET A O 1
ATOM 602 N N . LYS A 1 76 ? -1.889 -2.117 0.979 1.00 94.25 76 LYS A N 1
ATOM 603 C CA . LYS A 1 76 ? -2.022 -1.547 2.319 1.00 94.25 76 LYS A CA 1
ATOM 604 C C . LYS A 1 76 ? -0.982 -2.166 3.246 1.00 94.25 76 LYS A C 1
ATOM 606 O O . LYS A 1 76 ? -0.990 -3.373 3.460 1.00 94.25 76 LYS A O 1
ATOM 611 N N . ASN A 1 77 ? -0.127 -1.323 3.809 1.00 92.44 77 ASN A N 1
ATOM 612 C CA . ASN A 1 77 ? 0.911 -1.711 4.759 1.00 92.44 77 ASN A CA 1
ATOM 613 C C . ASN A 1 77 ? 0.428 -1.571 6.215 1.00 92.44 77 ASN A C 1
ATOM 615 O O . ASN A 1 77 ? 0.775 -2.366 7.085 1.00 92.44 77 ASN A O 1
ATOM 619 N N . TYR A 1 78 ? -0.410 -0.569 6.493 1.00 94.00 78 TYR A N 1
ATOM 620 C CA . TYR A 1 78 ? -1.003 -0.357 7.815 1.00 94.00 78 TYR A CA 1
ATOM 621 C C . TYR A 1 78 ? -2.324 0.411 7.731 1.00 94.00 78 TYR A C 1
ATOM 623 O O . TYR A 1 78 ? -2.638 1.047 6.728 1.00 94.00 78 TYR A O 1
ATOM 631 N N . CYS A 1 79 ? -3.097 0.375 8.809 1.00 94.00 79 CYS A N 1
ATOM 632 C CA . CYS A 1 79 ? -4.294 1.177 9.018 1.00 94.00 79 CYS A CA 1
ATOM 633 C C . CYS A 1 79 ? -3.973 2.368 9.924 1.00 94.00 79 CYS A C 1
ATOM 635 O O . CYS A 1 79 ? -3.191 2.244 10.867 1.00 94.00 79 CYS A O 1
ATOM 637 N N . LEU A 1 80 ? -4.610 3.505 9.656 1.00 90.75 80 LEU A N 1
ATOM 638 C CA . LEU A 1 80 ? -4.582 4.715 10.469 1.00 90.75 80 LEU A CA 1
ATOM 639 C C . LEU A 1 80 ? -5.900 4.812 11.237 1.00 90.75 80 LEU A C 1
ATOM 641 O O . LEU A 1 80 ? -6.940 5.122 10.663 1.00 90.75 80 LEU A O 1
ATOM 645 N N . VAL A 1 81 ? -5.866 4.551 12.543 1.00 87.88 81 VAL A N 1
ATOM 646 C CA . VAL A 1 81 ? -7.053 4.623 13.409 1.00 87.88 81 VAL A CA 1
ATOM 647 C C . VAL A 1 81 ? -6.751 5.565 14.568 1.00 87.88 81 VAL A C 1
ATOM 649 O O . VAL A 1 81 ? -5.844 5.309 15.358 1.00 87.88 81 VAL A O 1
ATOM 652 N N . ASN A 1 82 ? -7.491 6.675 14.662 1.00 83.81 82 ASN A N 1
ATOM 653 C CA . ASN A 1 82 ? -7.288 7.735 15.663 1.00 83.81 82 ASN A CA 1
ATOM 654 C C . ASN A 1 82 ? -5.821 8.197 15.782 1.00 83.81 82 ASN A C 1
ATOM 656 O O . ASN A 1 82 ? -5.281 8.314 16.881 1.00 83.81 82 ASN A O 1
ATOM 660 N N . GLY A 1 83 ? -5.151 8.402 14.644 1.00 81.25 83 GLY A N 1
ATOM 661 C CA . GLY A 1 83 ? -3.748 8.835 14.595 1.00 81.25 83 GLY A CA 1
ATOM 662 C C . GLY A 1 83 ? -2.721 7.755 14.962 1.00 81.25 83 GLY A C 1
ATOM 663 O O . GLY A 1 83 ? -1.526 8.039 14.973 1.00 81.25 83 GLY A O 1
ATOM 664 N N . LYS A 1 84 ? -3.150 6.517 15.242 1.00 88.00 84 LYS A N 1
ATOM 665 C CA . LYS A 1 84 ? -2.262 5.372 15.485 1.00 88.00 84 LYS A CA 1
ATOM 666 C C . LYS A 1 84 ? -2.152 4.486 14.249 1.00 88.00 84 LYS A C 1
ATOM 668 O O . LYS A 1 84 ? -3.138 4.263 13.548 1.00 88.00 84 LYS A O 1
ATOM 673 N N . LYS A 1 85 ? -0.945 3.961 14.023 1.00 92.88 85 LYS A N 1
ATOM 674 C CA . LYS A 1 85 ? -0.631 3.018 12.944 1.00 92.88 85 LYS A CA 1
ATOM 675 C C . LYS A 1 85 ? -0.748 1.585 13.450 1.00 92.88 85 LYS A C 1
ATOM 677 O O . LYS A 1 85 ? -0.149 1.239 14.465 1.00 92.88 85 LYS A O 1
ATOM 682 N N . TYR A 1 86 ? -1.495 0.769 12.720 1.00 90.81 86 TYR A N 1
ATOM 683 C CA . TYR A 1 86 ? -1.699 -0.651 12.987 1.00 90.81 86 TYR A CA 1
ATOM 684 C C . TYR A 1 86 ? -1.282 -1.440 11.751 1.00 90.81 86 TYR A C 1
ATOM 686 O O . TYR A 1 86 ? -1.912 -1.275 10.708 1.00 90.81 86 TYR A O 1
ATOM 694 N N . TYR A 1 87 ? -0.212 -2.233 11.833 1.00 91.56 87 TYR A N 1
ATOM 695 C CA . TYR A 1 87 ? 0.276 -2.996 10.681 1.00 91.56 87 TYR A CA 1
ATOM 696 C C . TYR A 1 87 ? -0.809 -3.910 10.121 1.00 91.56 87 TYR A C 1
ATOM 698 O O . TYR A 1 87 ? -1.628 -4.446 10.867 1.00 91.56 87 TYR A O 1
ATOM 706 N N . ALA A 1 88 ? -0.826 -4.050 8.797 1.00 89.81 88 ALA A N 1
ATOM 707 C CA . ALA A 1 88 ? -1.749 -4.943 8.127 1.00 89.81 88 ALA A CA 1
ATOM 708 C C . ALA A 1 88 ? -1.352 -6.398 8.420 1.00 89.81 88 ALA A C 1
ATOM 710 O O . ALA A 1 88 ? -0.467 -6.955 7.775 1.00 89.81 88 ALA A O 1
ATOM 711 N N . ASP A 1 89 ? -2.011 -6.998 9.405 1.00 89.75 89 ASP A N 1
ATOM 712 C CA . ASP A 1 89 ? -1.854 -8.390 9.804 1.00 89.75 89 ASP A CA 1
ATOM 713 C C . ASP A 1 89 ? -3.229 -8.956 10.183 1.00 89.75 89 ASP A C 1
ATOM 715 O O . ASP A 1 89 ? -3.886 -8.508 11.124 1.00 89.75 89 ASP A O 1
ATOM 719 N N . HIS A 1 90 ? -3.670 -9.960 9.427 1.00 84.38 90 HIS A N 1
ATOM 720 C CA . HIS A 1 90 ? -4.965 -10.611 9.612 1.00 84.38 90 HIS A CA 1
ATOM 721 C C . HIS A 1 90 ? -5.030 -11.466 10.887 1.00 84.38 90 HIS A C 1
ATOM 723 O O . HIS A 1 90 ? -6.127 -11.821 11.316 1.00 84.38 90 HIS A O 1
ATOM 729 N N . GLN A 1 91 ? -3.883 -11.799 11.485 1.00 87.00 91 GLN A N 1
ATOM 730 C CA . GLN A 1 91 ? -3.790 -12.607 12.702 1.00 87.00 91 GLN A CA 1
ATOM 731 C C . GLN A 1 91 ? -3.668 -11.746 13.961 1.00 87.00 91 GLN A C 1
ATOM 733 O O . GLN A 1 91 ? -3.801 -12.265 15.071 1.00 87.00 91 GLN A O 1
ATOM 738 N N . HIS A 1 92 ? -3.431 -10.440 13.810 1.00 89.38 92 HIS A N 1
ATOM 739 C CA . HIS A 1 92 ? -3.185 -9.556 14.936 1.00 89.38 92 HIS A CA 1
ATOM 740 C C . HIS A 1 92 ? -4.430 -8.756 15.332 1.00 89.38 92 HIS A C 1
ATOM 742 O O . HIS A 1 92 ? -4.986 -7.966 14.567 1.00 89.38 92 HIS A O 1
ATOM 748 N N . GLU A 1 93 ? -4.846 -8.938 16.582 1.00 91.56 93 GLU A N 1
ATOM 749 C CA . GLU A 1 93 ? -5.964 -8.228 17.189 1.00 91.56 93 GLU A CA 1
ATOM 750 C C . GLU A 1 93 ? -5.468 -7.039 18.016 1.00 91.56 93 GLU A C 1
ATOM 752 O O . GLU A 1 93 ? -4.777 -7.190 19.021 1.00 91.56 93 GLU A O 1
ATOM 757 N N . HIS A 1 94 ? -5.865 -5.832 17.626 1.00 89.19 94 HIS A N 1
ATOM 758 C CA . HIS A 1 94 ? -5.548 -4.611 18.352 1.00 89.19 94 HIS A CA 1
ATOM 759 C C . HIS A 1 94 ? -6.707 -4.197 19.248 1.00 89.19 94 HIS A C 1
ATOM 761 O O . HIS A 1 94 ? -7.798 -3.881 18.771 1.00 89.19 94 HIS A O 1
ATOM 767 N N . LYS A 1 95 ? -6.469 -4.126 20.558 1.00 88.56 95 LYS A N 1
ATOM 768 C CA . LYS A 1 95 ? -7.457 -3.595 21.499 1.00 88.56 95 LYS A CA 1
ATOM 769 C C . LYS A 1 95 ? -7.463 -2.067 21.443 1.00 88.56 95 LYS A C 1
ATOM 771 O O . LYS A 1 95 ? -6.460 -1.419 21.747 1.00 88.56 95 LYS A O 1
ATOM 776 N N . LEU A 1 96 ? -8.586 -1.490 21.034 1.00 84.62 96 LEU A N 1
ATOM 777 C CA . LEU A 1 96 ? -8.794 -0.048 20.999 1.00 84.62 96 LEU A CA 1
ATOM 778 C C . LEU A 1 96 ? -9.173 0.486 22.385 1.00 84.62 96 LEU A C 1
ATOM 780 O O . LEU A 1 96 ? -9.665 -0.240 23.251 1.00 84.62 96 LEU A O 1
ATOM 784 N N . SER A 1 97 ? -8.979 1.791 22.585 1.00 82.19 97 SER A N 1
ATOM 785 C CA . SER A 1 97 ? -9.280 2.472 23.853 1.00 82.19 97 SER A CA 1
ATOM 786 C C . SER A 1 97 ? -10.761 2.433 24.235 1.00 82.19 97 SER A C 1
ATOM 788 O O . SER A 1 97 ? -11.080 2.544 25.412 1.00 82.19 97 SER A O 1
ATOM 790 N N . ASN A 1 98 ? -11.662 2.244 23.269 1.00 78.56 98 ASN A N 1
ATOM 791 C CA . ASN A 1 98 ? -13.099 2.110 23.508 1.00 78.56 98 ASN A CA 1
ATOM 792 C C . ASN A 1 98 ? -13.543 0.668 23.819 1.00 78.56 98 ASN A C 1
ATOM 794 O O . ASN A 1 98 ? -14.731 0.371 23.786 1.00 78.56 98 ASN A O 1
ATOM 798 N N . GLY A 1 99 ? -12.598 -0.236 24.093 1.00 82.19 99 GLY A N 1
ATOM 799 C CA . GLY A 1 99 ? -12.877 -1.619 24.481 1.00 82.19 99 GLY A CA 1
ATOM 800 C C . GLY A 1 99 ? -13.127 -2.577 23.315 1.00 82.19 99 GLY A C 1
ATOM 801 O O . GLY A 1 99 ? -13.183 -3.785 23.539 1.00 82.19 99 GLY A O 1
ATOM 802 N N . CYS A 1 100 ? -13.218 -2.077 22.083 1.00 85.94 100 CYS A N 1
ATOM 803 C CA . CYS A 1 100 ? -13.351 -2.910 20.895 1.00 85.94 100 CYS A CA 1
ATOM 804 C C . CYS A 1 100 ? -12.009 -3.478 20.430 1.00 85.94 100 CYS A C 1
ATOM 806 O O . CYS A 1 100 ? -10.952 -2.885 20.641 1.00 85.94 100 CYS A O 1
ATOM 808 N N . THR A 1 101 ? -12.065 -4.592 19.717 1.00 90.12 101 THR A N 1
ATOM 809 C CA . THR A 1 101 ? -10.943 -5.175 18.993 1.00 90.12 101 THR A CA 1
ATOM 810 C C . THR A 1 101 ? -11.001 -4.777 17.522 1.00 90.12 101 THR A C 1
ATOM 812 O O . THR A 1 101 ? -12.057 -4.798 16.891 1.00 90.12 101 THR A O 1
ATOM 815 N N . PHE A 1 102 ? -9.848 -4.440 16.961 1.00 90.94 102 PHE A N 1
ATOM 816 C CA . PHE A 1 102 ? -9.660 -4.066 15.570 1.00 90.94 102 PHE A CA 1
ATOM 817 C C . PHE A 1 102 ? -8.612 -4.966 14.918 1.00 90.94 102 PHE A C 1
ATOM 819 O O . PHE A 1 102 ? -7.548 -5.181 15.489 1.00 90.94 102 PHE A O 1
ATOM 826 N N . ILE A 1 103 ? -8.895 -5.459 13.715 1.00 92.81 103 ILE A N 1
ATOM 827 C CA . ILE A 1 103 ? -7.931 -6.186 12.883 1.00 92.81 103 ILE A CA 1
ATOM 828 C C . ILE A 1 103 ? -7.723 -5.365 11.615 1.00 92.81 103 ILE A C 1
ATOM 830 O O . ILE A 1 103 ? -8.665 -5.142 10.842 1.00 92.81 103 ILE A O 1
ATOM 834 N N . CYS A 1 104 ? -6.486 -4.920 11.397 1.00 93.31 104 CYS A N 1
ATOM 835 C CA . CYS A 1 104 ? -6.098 -4.295 10.143 1.00 93.31 104 CYS A CA 1
ATOM 836 C C . CYS A 1 104 ? -5.795 -5.395 9.122 1.00 93.31 104 CYS A C 1
ATOM 838 O O . CYS A 1 104 ? -4.714 -5.965 9.108 1.00 93.31 104 CYS A O 1
ATOM 840 N N . HIS A 1 105 ? -6.755 -5.708 8.261 1.00 91.38 105 HIS A N 1
ATOM 841 C CA . HIS A 1 105 ? -6.584 -6.701 7.200 1.00 91.38 105 HIS A CA 1
ATOM 842 C C . HIS A 1 105 ? -6.282 -5.983 5.888 1.00 91.38 105 HIS A C 1
ATOM 844 O O . HIS A 1 105 ? -6.936 -4.986 5.600 1.00 91.38 105 HIS A O 1
ATOM 850 N N . ASP A 1 106 ? -5.369 -6.485 5.061 1.00 85.88 106 ASP A N 1
ATOM 851 C CA . ASP A 1 106 ? -4.969 -5.881 3.776 1.00 85.88 106 ASP A CA 1
ATOM 852 C C . ASP A 1 106 ? -6.154 -5.437 2.880 1.00 85.88 106 ASP A C 1
ATOM 854 O O . ASP A 1 106 ? -6.144 -4.321 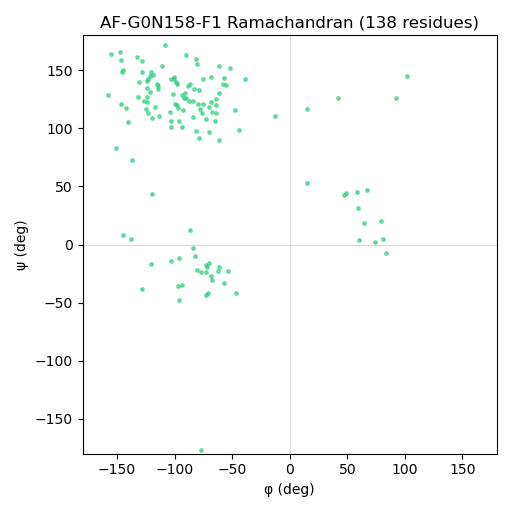2.363 1.00 85.88 106 ASP A O 1
ATOM 858 N N . GLN A 1 107 ? -7.219 -6.238 2.786 1.00 85.00 107 GLN A N 1
ATOM 859 C CA . GLN A 1 107 ? -8.426 -5.961 2.003 1.00 85.00 107 GLN A CA 1
ATOM 860 C C . GLN A 1 107 ? -9.578 -5.336 2.805 1.00 85.00 107 GLN A C 1
ATOM 862 O O . GLN A 1 107 ? -10.190 -4.371 2.348 1.00 85.00 107 GLN A O 1
ATOM 867 N N . LYS A 1 108 ? -9.921 -5.889 3.979 1.00 85.50 108 LYS A N 1
ATOM 868 C CA . LYS A 1 108 ? -11.147 -5.525 4.719 1.00 85.50 108 LYS A CA 1
ATOM 869 C C . LYS A 1 108 ? -10.921 -5.458 6.223 1.00 85.50 108 LYS A C 1
ATOM 871 O O . LYS A 1 108 ? -10.856 -6.485 6.886 1.00 85.50 108 LYS A O 1
ATOM 876 N N . ASN A 1 109 ? -10.865 -4.250 6.771 1.00 87.12 109 ASN A N 1
ATOM 877 C CA . ASN A 1 109 ? -10.725 -4.051 8.213 1.00 87.12 109 ASN A CA 1
ATOM 878 C C . ASN A 1 109 ? -11.874 -4.731 8.983 1.00 87.12 109 ASN A C 1
ATOM 880 O O . ASN A 1 109 ? -13.031 -4.629 8.573 1.00 87.12 109 ASN A O 1
ATOM 884 N N . ILE A 1 110 ? -11.565 -5.385 10.105 1.00 87.81 110 ILE A N 1
ATOM 885 C CA . ILE A 1 110 ? -12.559 -6.067 10.950 1.00 87.81 110 ILE A CA 1
ATOM 886 C C . ILE A 1 110 ? -12.640 -5.356 12.297 1.00 87.81 110 ILE A C 1
ATOM 888 O O . ILE A 1 110 ? -11.619 -5.020 12.898 1.00 87.81 110 ILE A O 1
ATOM 892 N N . TYR A 1 111 ? -13.862 -5.157 12.787 1.00 87.19 111 TYR A N 1
ATOM 893 C CA . TYR A 1 111 ? -14.133 -4.515 14.065 1.00 87.19 111 TYR A CA 1
ATOM 894 C C . TYR A 1 111 ? -15.034 -5.400 14.928 1.00 87.19 111 TYR A C 1
ATOM 896 O O . TYR A 1 111 ? -16.116 -5.790 14.495 1.00 87.19 111 TYR A O 1
ATOM 904 N N . LYS A 1 112 ? -14.581 -5.741 16.137 1.00 86.38 112 LYS A N 1
ATOM 905 C CA . LYS A 1 112 ? -15.301 -6.579 17.105 1.00 86.38 112 LYS A CA 1
ATOM 906 C C . LYS A 1 112 ? -15.532 -5.764 18.381 1.00 86.38 112 LYS A C 1
ATOM 908 O O . LYS A 1 112 ? -14.589 -5.506 19.118 1.00 86.38 112 LYS A O 1
ATOM 913 N N . CYS A 1 113 ? -16.766 -5.363 18.663 1.00 82.81 113 CYS A N 1
ATOM 914 C CA . CYS A 1 113 ? -17.119 -4.644 19.893 1.00 82.81 113 CYS A CA 1
ATOM 915 C C . CYS A 1 113 ? -18.049 -5.493 20.762 1.00 82.81 113 CYS A C 1
ATOM 917 O O . CYS A 1 113 ? -19.028 -6.007 20.219 1.00 82.81 113 CYS A O 1
ATOM 919 N N . PRO A 1 114 ? -17.808 -5.597 22.082 1.00 66.44 114 PRO A N 1
ATOM 920 C CA . PRO A 1 114 ? -18.675 -6.356 22.985 1.00 66.44 114 PRO A CA 1
ATOM 921 C C . PRO A 1 114 ? -20.129 -5.855 23.082 1.00 66.44 114 PRO A C 1
ATOM 923 O O . PRO A 1 114 ? -20.989 -6.641 23.454 1.00 66.44 114 PRO A O 1
ATOM 926 N N . ASP A 1 115 ? -20.439 -4.610 22.696 1.00 62.16 115 ASP A N 1
ATOM 927 C CA . ASP A 1 115 ? -21.771 -4.016 22.903 1.00 62.16 115 ASP A CA 1
ATOM 928 C C . ASP A 1 115 ? -22.292 -3.229 21.686 1.00 62.16 115 ASP A C 1
ATOM 930 O O . ASP A 1 115 ? -22.376 -2.003 21.714 1.00 62.16 115 ASP A O 1
ATOM 934 N N . GLN A 1 116 ? -22.689 -3.905 20.602 1.00 56.75 116 GLN A N 1
ATOM 935 C CA . GLN A 1 116 ? -23.384 -3.221 19.495 1.00 56.75 116 GLN A CA 1
ATOM 936 C C . GLN A 1 116 ? -24.900 -3.052 19.672 1.00 56.75 116 GLN A C 1
ATOM 938 O O . GLN A 1 116 ? -25.517 -2.437 18.809 1.00 56.75 116 GLN A O 1
ATOM 943 N N . LEU A 1 117 ? -25.544 -3.552 20.734 1.00 52.19 117 LEU A N 1
ATOM 944 C CA . LEU A 1 117 ? -27.015 -3.553 20.780 1.00 52.19 117 LEU A CA 1
ATOM 945 C C . LEU A 1 117 ? -27.593 -3.477 22.194 1.00 52.19 117 LEU A C 1
ATOM 947 O O . LEU A 1 117 ? -28.032 -4.498 22.719 1.00 52.19 117 LEU A O 1
ATOM 951 N N . LYS A 1 118 ? -27.710 -2.279 22.782 1.00 46.66 118 LYS A N 1
ATOM 952 C CA . LYS A 1 118 ? -28.807 -2.080 23.751 1.00 46.66 118 LYS A CA 1
ATOM 953 C C . LYS A 1 118 ? -29.691 -0.860 23.508 1.00 46.66 118 LYS A C 1
ATOM 955 O O . LYS A 1 118 ? -30.893 -1.026 23.647 1.00 46.66 118 LYS A O 1
ATOM 960 N N . PHE A 1 119 ? -29.188 0.305 23.081 1.00 41.12 119 PHE A N 1
ATOM 961 C CA . PHE A 1 119 ? -30.066 1.494 22.985 1.00 41.12 119 PHE A CA 1
ATOM 962 C C . PHE A 1 119 ? -29.800 2.470 21.824 1.00 41.12 119 PHE A C 1
ATOM 964 O O . PHE A 1 119 ? -30.419 3.529 21.799 1.00 41.12 119 PHE A O 1
ATOM 971 N N . MET A 1 120 ? -28.930 2.157 20.854 1.00 45.41 120 MET A N 1
ATOM 972 C CA . MET A 1 120 ? -28.693 3.024 19.685 1.00 45.41 120 MET A CA 1
ATOM 973 C C . MET A 1 120 ? -28.396 2.236 18.404 1.00 45.41 120 MET A C 1
ATOM 975 O O . MET A 1 120 ? -27.847 1.136 18.447 1.00 45.41 120 MET A O 1
ATOM 979 N N . GLU A 1 121 ? -28.807 2.824 17.277 1.00 49.91 121 GLU A N 1
ATOM 980 C CA . GLU A 1 121 ? -28.884 2.224 15.944 1.00 49.91 121 GLU A CA 1
ATOM 981 C C . GLU A 1 121 ? -27.584 2.425 15.143 1.00 49.91 121 GLU A C 1
ATOM 983 O O . GLU A 1 121 ? -27.056 3.531 15.027 1.00 49.91 121 GLU A O 1
ATOM 988 N N . VAL A 1 122 ? -27.064 1.340 14.565 1.00 51.47 122 VAL A N 1
ATOM 989 C CA . VAL A 1 122 ? -25.907 1.354 13.659 1.00 51.47 122 VAL A CA 1
ATOM 990 C C . VAL A 1 122 ? -26.311 2.010 12.332 1.00 51.47 122 VAL A C 1
ATOM 992 O O . VAL A 1 122 ? -27.150 1.465 11.614 1.00 51.47 122 VAL A O 1
ATOM 995 N N . MET A 1 123 ? -25.689 3.129 11.941 1.00 50.50 123 MET A N 1
ATOM 996 C CA . MET A 1 123 ? -25.832 3.640 10.570 1.00 50.50 123 MET A CA 1
ATOM 997 C C . MET A 1 123 ? -25.159 2.671 9.587 1.00 50.50 123 MET A C 1
ATOM 999 O O . MET A 1 123 ? -23.946 2.481 9.614 1.00 50.50 123 MET A O 1
ATOM 1003 N N . LYS A 1 124 ? -25.960 2.038 8.723 1.00 51.50 124 LYS A N 1
ATOM 1004 C CA . LYS A 1 124 ? -25.541 0.907 7.876 1.00 51.50 124 LYS A CA 1
ATOM 1005 C C . LYS A 1 124 ? -24.809 1.265 6.571 1.00 51.50 124 LYS A C 1
ATOM 1007 O O . LYS A 1 124 ? -24.319 0.344 5.925 1.00 51.50 124 LYS A O 1
ATOM 1012 N N . THR A 1 125 ? -24.738 2.525 6.130 1.00 44.31 125 THR A N 1
ATOM 1013 C CA . THR A 1 125 ? -24.423 2.797 4.706 1.00 44.31 125 THR A CA 1
ATOM 1014 C C . THR A 1 125 ? -23.860 4.202 4.448 1.00 44.31 125 THR A C 1
ATOM 1016 O O . THR A 1 125 ? -24.376 5.163 5.005 1.00 44.31 125 THR A O 1
ATOM 1019 N N . VAL A 1 126 ? -22.722 4.367 3.751 1.00 51.50 126 VAL A N 1
ATOM 1020 C CA . VAL A 1 126 ? -22.415 4.167 2.305 1.00 51.50 126 VAL A CA 1
ATOM 1021 C C . VAL A 1 126 ? -22.607 5.458 1.502 1.00 51.50 126 VAL A C 1
ATOM 1023 O O . VAL A 1 126 ? -23.688 6.035 1.478 1.00 51.50 126 VAL A O 1
ATOM 1026 N N . THR A 1 127 ? -21.566 5.859 0.767 1.00 42.28 127 THR A N 1
ATOM 1027 C CA . THR A 1 127 ? -21.664 6.838 -0.329 1.00 42.28 127 THR A CA 1
ATOM 1028 C C . THR A 1 127 ? -21.219 6.232 -1.662 1.00 42.28 127 THR A C 1
ATOM 1030 O O . THR A 1 127 ? -20.558 6.881 -2.462 1.00 42.28 127 THR A O 1
ATOM 1033 N N . THR A 1 128 ? -21.631 5.002 -1.976 1.00 46.53 128 THR A N 1
ATOM 1034 C CA . THR A 1 128 ? -21.855 4.641 -3.381 1.00 46.53 128 THR A CA 1
ATOM 1035 C C . THR A 1 128 ? -23.196 5.226 -3.779 1.00 46.53 128 THR A C 1
ATOM 1037 O O . THR A 1 128 ? -24.272 4.684 -3.558 1.00 46.53 128 THR A O 1
ATOM 1040 N N . ARG A 1 129 ? -23.093 6.439 -4.299 1.00 53.28 129 ARG A N 1
ATOM 1041 C CA . ARG A 1 129 ? -24.100 7.117 -5.094 1.00 53.28 129 ARG A CA 1
ATOM 1042 C C . ARG A 1 129 ? -24.827 6.152 -6.056 1.00 53.28 129 ARG A C 1
ATOM 1044 O O . ARG A 1 129 ? -24.165 5.367 -6.729 1.00 53.28 129 ARG A O 1
ATOM 1051 N N . ILE A 1 130 ? -26.139 6.415 -6.202 1.00 53.16 130 ILE A N 1
ATOM 1052 C CA . ILE A 1 130 ? -26.999 6.278 -7.408 1.00 53.16 130 ILE A CA 1
ATOM 1053 C C . ILE A 1 130 ? -27.888 5.014 -7.418 1.00 53.16 130 ILE A C 1
ATOM 1055 O O . ILE A 1 130 ? -27.420 3.979 -6.961 1.00 53.16 130 ILE A O 1
ATOM 1059 N N . PRO A 1 131 ? -29.138 5.024 -7.957 1.00 46.38 131 PRO A N 1
ATOM 1060 C CA . PRO A 1 131 ? -29.810 6.038 -8.793 1.00 46.38 131 PRO A CA 1
ATOM 1061 C C . PRO A 1 131 ? -31.251 6.428 -8.394 1.00 46.38 131 PRO A C 1
ATOM 1063 O O . PRO A 1 131 ? -32.020 5.661 -7.818 1.00 46.38 131 PRO A O 1
ATOM 1066 N N . THR A 1 132 ? -31.682 7.587 -8.894 1.00 53.31 132 THR A N 1
ATOM 1067 C CA . THR A 1 132 ? -33.074 8.081 -8.920 1.00 53.31 132 THR A CA 1
ATOM 1068 C C . THR A 1 132 ? -34.065 7.099 -9.566 1.00 53.31 132 THR A C 1
ATOM 1070 O O . THR A 1 132 ? -35.254 7.121 -9.257 1.00 53.31 132 THR A O 1
ATOM 1073 N N . THR A 1 133 ? -33.594 6.187 -10.419 1.00 48.25 133 THR A N 1
ATOM 1074 C CA . THR A 1 133 ? -34.419 5.149 -11.055 1.00 48.25 133 THR A CA 1
ATOM 1075 C C . THR A 1 133 ? -34.843 4.025 -10.107 1.00 48.25 133 THR A C 1
ATOM 1077 O O . THR A 1 133 ? -35.829 3.352 -10.398 1.00 48.25 133 THR A O 1
ATOM 1080 N N . LEU A 1 134 ? -34.193 3.851 -8.948 1.00 47.75 134 LEU A N 1
ATOM 1081 C CA . LEU A 1 134 ? -34.685 2.944 -7.901 1.00 47.75 134 LEU A CA 1
ATOM 1082 C C . LEU A 1 134 ? -35.791 3.584 -7.045 1.00 47.75 134 LEU A C 1
ATOM 1084 O O . LEU A 1 134 ? -36.624 2.860 -6.511 1.00 47.75 134 LEU A O 1
ATOM 1088 N N . LYS A 1 135 ? -35.886 4.921 -6.991 1.00 48.91 135 LYS A N 1
ATOM 1089 C CA . LYS A 1 135 ? -36.999 5.629 -6.329 1.00 48.91 135 LYS A CA 1
ATOM 1090 C C . LYS A 1 135 ? -38.297 5.537 -7.121 1.00 48.91 135 LYS A C 1
ATOM 1092 O O . LYS A 1 135 ? -39.337 5.212 -6.568 1.00 48.91 135 LYS A O 1
ATOM 1097 N N . ALA A 1 136 ? -38.229 5.720 -8.437 1.00 50.44 136 ALA A N 1
ATOM 1098 C CA . ALA A 1 136 ? -39.416 5.634 -9.288 1.00 50.44 136 ALA A CA 1
ATOM 1099 C C . ALA A 1 136 ? -39.940 4.195 -9.468 1.00 50.44 136 ALA A C 1
ATOM 1101 O O . ALA A 1 136 ? -41.098 4.010 -9.827 1.00 50.44 136 ALA A O 1
ATOM 1102 N N . LYS A 1 137 ? -39.107 3.175 -9.211 1.00 49.22 137 LYS A N 1
ATOM 1103 C CA . LYS A 1 137 ? -39.497 1.761 -9.322 1.00 49.22 137 LYS A CA 1
ATOM 1104 C C . LYS A 1 137 ? -39.770 1.077 -7.968 1.00 49.22 137 LYS A C 1
ATOM 1106 O O . LYS A 1 137 ? -40.390 0.021 -7.982 1.00 49.22 137 LYS A O 1
ATOM 1111 N N . PHE A 1 138 ? -39.369 1.672 -6.829 1.00 45.94 138 PHE A N 1
ATOM 1112 C CA . PHE A 1 138 ? -39.564 1.104 -5.475 1.00 45.94 138 PHE A CA 1
ATOM 1113 C C . PHE A 1 138 ? -40.005 2.095 -4.364 1.00 45.94 138 PHE A C 1
ATOM 1115 O O . PHE A 1 138 ? -40.149 1.681 -3.220 1.00 45.94 138 PHE A O 1
ATOM 1122 N N . GLY A 1 139 ? -40.283 3.366 -4.681 1.00 47.75 139 GLY A N 1
ATOM 1123 C CA . GLY A 1 139 ? -41.139 4.266 -3.886 1.00 47.75 139 GLY A CA 1
ATOM 1124 C C . GLY A 1 139 ? -40.563 4.939 -2.630 1.00 47.75 139 GLY A C 1
ATOM 1125 O O . GLY A 1 139 ? -41.350 5.355 -1.785 1.00 47.75 139 GLY A O 1
ATOM 1126 N N . PHE A 1 140 ? -39.238 5.045 -2.493 1.00 48.09 140 PHE A N 1
ATOM 1127 C CA . PHE A 1 140 ? -38.574 5.935 -1.519 1.00 48.09 140 PHE A CA 1
ATOM 1128 C C . PHE A 1 140 ? -38.671 7.420 -1.892 1.00 48.09 140 PHE A C 1
ATOM 1130 O O . PHE A 1 140 ? -38.621 7.720 -3.110 1.00 48.09 140 PHE A O 1
#

Sequence (140 aa):
MSMQLNKVTVLSYSENKDREMERCVETEPGHVAVVKATEEDVGCNYKNQFHKYLSSWEDHEMGAGLICLEFNKVMKNYCLVNGKKYYADHQHEHKLSNGCTFICHDQKNIYKCPDQLKFMEVMKTVTTRIPTTLKAKFGF

Radius of gyration: 23.36 Å; Cα contacts (8 Å, |Δi|>4): 187; chains: 1; bounding box: 66×41×57 Å